Protein AF-A0A7C1Y059-F1 (afdb_monomer_lite)

Secondary structure (DSSP, 8-state):
------HHHHHHHHHHHHHHHHHHHT-PPTTS--SS-HHHHHHHHHHHHHHHHHHHHHHHHTT---------TTSPPS-------TTGGG------

pLDDT: mean 83.98, std 14.94, range [34.5, 98.31]

Radius of gyration: 24.0 Å; chains: 1; bounding box: 47×39×79 Å

Structure (mmCIF, N/CA/C/O backbone):
data_AF-A0A7C1Y059-F1
#
_entry.id   AF-A0A7C1Y059-F1
#
loop_
_atom_site.group_PDB
_atom_site.id
_atom_site.type_symbol
_atom_site.label_atom_id
_atom_site.label_alt_id
_atom_site.label_comp_id
_atom_site.label_asym_id
_atom_site.label_entity_id
_atom_site.label_seq_id
_atom_site.pdbx_PDB_ins_code
_atom_site.Cartn_x
_atom_site.Cartn_y
_atom_site.Cartn_z
_atom_site.occupancy
_atom_site.B_iso_or_equiv
_atom_site.auth_seq_id
_atom_site.auth_comp_id
_atom_site.auth_asym_id
_atom_site.auth_atom_id
_atom_site.pdbx_PDB_model_num
ATOM 1 N N . MET A 1 1 ? -23.091 -1.461 12.268 1.00 34.50 1 MET A N 1
ATOM 2 C CA . MET A 1 1 ? -22.506 -0.105 12.279 1.00 34.50 1 MET A CA 1
ATOM 3 C C . MET A 1 1 ? -21.256 -0.151 11.424 1.00 34.50 1 MET A C 1
ATOM 5 O O . MET A 1 1 ? -20.377 -0.945 11.720 1.00 34.50 1 MET A O 1
ATOM 9 N N . THR A 1 2 ? -21.208 0.585 10.315 1.00 48.66 2 THR A N 1
ATOM 10 C CA . THR A 1 2 ? -19.963 0.779 9.562 1.00 48.66 2 THR A CA 1
ATOM 11 C C . THR A 1 2 ? -19.166 1.836 10.306 1.00 48.66 2 THR A C 1
ATOM 13 O O . THR A 1 2 ? -19.522 3.010 10.243 1.00 48.66 2 THR A O 1
ATOM 16 N N . GLU A 1 3 ? -18.162 1.427 11.074 1.00 62.97 3 GLU A N 1
ATOM 17 C CA . GLU A 1 3 ? -17.249 2.390 11.683 1.00 62.97 3 GLU A CA 1
ATOM 18 C C . GLU A 1 3 ? -16.599 3.230 10.583 1.00 62.97 3 GLU A C 1
ATOM 20 O O . GLU A 1 3 ? -16.066 2.697 9.603 1.00 62.97 3 GLU A O 1
ATOM 25 N N . GLU A 1 4 ? -16.699 4.551 10.709 1.00 74.62 4 GLU A N 1
ATOM 26 C CA . GLU A 1 4 ? -16.039 5.447 9.774 1.00 74.62 4 GLU A CA 1
ATOM 27 C C . GLU A 1 4 ? -14.529 5.320 9.948 1.00 74.62 4 GLU A C 1
ATOM 29 O O . GLU A 1 4 ? -13.979 5.672 10.987 1.00 74.62 4 GLU A O 1
ATOM 34 N N . LEU A 1 5 ? -13.858 4.837 8.900 1.00 80.62 5 LEU A N 1
ATOM 35 C CA . LEU A 1 5 ? -12.400 4.823 8.844 1.00 80.62 5 LEU A CA 1
ATOM 36 C C . LEU A 1 5 ? -11.868 6.245 9.027 1.00 80.62 5 LEU A C 1
ATOM 38 O O . LEU A 1 5 ? -12.353 7.176 8.360 1.00 80.62 5 LEU A O 1
ATOM 42 N N . THR A 1 6 ? -10.846 6.393 9.865 1.00 91.06 6 THR A N 1
ATOM 43 C CA . THR A 1 6 ? -10.132 7.656 10.038 1.00 91.06 6 THR A CA 1
ATOM 44 C C . THR A 1 6 ? -9.470 8.081 8.725 1.00 91.06 6 THR A C 1
ATOM 46 O O . THR A 1 6 ? -9.329 7.306 7.772 1.00 91.06 6 THR A O 1
ATOM 49 N N . LYS A 1 7 ? -9.059 9.352 8.637 1.00 93.88 7 LYS A N 1
ATOM 50 C CA . LYS A 1 7 ? -8.355 9.859 7.448 1.00 93.88 7 LYS A CA 1
ATOM 51 C C . LYS A 1 7 ? -7.093 9.045 7.154 1.00 93.88 7 LYS A C 1
ATOM 53 O O . LYS A 1 7 ? -6.854 8.718 5.996 1.00 93.88 7 LYS A O 1
ATOM 58 N N . GLU A 1 8 ? -6.335 8.698 8.191 1.00 94.62 8 GLU A N 1
ATOM 59 C CA . GLU A 1 8 ? -5.111 7.905 8.068 1.00 94.62 8 GLU A CA 1
ATOM 60 C C . GLU A 1 8 ? -5.407 6.505 7.516 1.00 94.62 8 GLU A C 1
ATOM 62 O O . GLU A 1 8 ? -4.815 6.098 6.519 1.00 94.62 8 GLU A O 1
ATOM 67 N N . GLU A 1 9 ? -6.411 5.812 8.055 1.00 93.75 9 GLU A N 1
ATOM 68 C CA . GLU A 1 9 ? -6.807 4.484 7.571 1.00 93.75 9 GLU A CA 1
ATOM 69 C C . GLU A 1 9 ? -7.271 4.492 6.111 1.00 93.75 9 GLU A C 1
ATOM 71 O O . GLU A 1 9 ? -6.973 3.572 5.346 1.00 93.75 9 GLU A O 1
ATOM 76 N N . ARG A 1 10 ? -7.991 5.540 5.687 1.00 94.19 10 ARG A N 1
ATOM 77 C CA . ARG A 1 10 ? -8.404 5.699 4.283 1.00 94.19 10 ARG A CA 1
ATOM 78 C C . ARG A 1 10 ? -7.195 5.862 3.362 1.00 94.19 10 ARG A C 1
ATOM 80 O O . ARG A 1 10 ? -7.187 5.277 2.277 1.00 94.19 10 ARG A O 1
ATOM 87 N N . VAL A 1 11 ? -6.190 6.629 3.790 1.00 96.56 11 VAL A N 1
ATOM 88 C CA . VAL A 1 11 ? -4.937 6.819 3.046 1.00 96.56 11 VAL A CA 1
ATOM 89 C C . VAL A 1 11 ? -4.171 5.502 2.950 1.00 96.56 11 VAL A C 1
ATOM 91 O O . VAL A 1 11 ? -3.877 5.070 1.836 1.00 96.56 11 VAL A O 1
ATOM 94 N N . LEU A 1 12 ? -3.933 4.819 4.074 1.00 96.62 12 LEU A N 1
ATOM 95 C CA . LEU A 1 12 ? -3.222 3.535 4.110 1.00 96.62 12 LEU A CA 1
ATOM 96 C C . LEU A 1 12 ? -3.905 2.485 3.229 1.00 96.62 12 LEU A C 1
ATOM 98 O O . LEU A 1 12 ? -3.253 1.845 2.400 1.00 96.62 12 LEU A O 1
ATOM 102 N N . ARG A 1 13 ? -5.238 2.390 3.303 1.00 95.06 13 ARG A N 1
ATOM 103 C CA . ARG A 1 13 ? -6.026 1.480 2.465 1.00 95.06 13 ARG A CA 1
ATOM 104 C C . ARG A 1 13 ? -5.869 1.777 0.975 1.00 95.06 13 ARG A C 1
ATOM 106 O O . ARG A 1 13 ? -5.777 0.846 0.171 1.00 95.06 13 ARG A O 1
ATOM 113 N N . MET A 1 14 ? -5.855 3.054 0.587 1.00 97.69 14 MET A N 1
ATOM 114 C CA . MET A 1 14 ? -5.662 3.443 -0.811 1.00 97.69 14 MET A CA 1
ATOM 115 C C . MET A 1 14 ? -4.230 3.162 -1.278 1.00 97.69 14 MET A C 1
ATOM 117 O O . MET A 1 14 ? -4.052 2.559 -2.335 1.00 97.69 14 MET A O 1
ATOM 121 N N . MET A 1 15 ? -3.221 3.521 -0.479 1.00 97.69 15 MET A N 1
ATOM 122 C CA . MET A 1 15 ? -1.811 3.259 -0.789 1.00 97.69 15 MET A CA 1
ATOM 123 C C . MET A 1 15 ? -1.548 1.763 -0.967 1.00 97.69 15 MET A C 1
ATOM 125 O O . MET A 1 15 ? -1.005 1.350 -1.991 1.00 97.69 15 MET A O 1
ATOM 129 N N . LYS A 1 16 ? -2.024 0.934 -0.032 1.00 97.56 16 LYS A N 1
ATOM 130 C CA . LYS A 1 16 ? -1.929 -0.529 -0.103 1.00 97.56 16 LYS A CA 1
ATOM 131 C C . LYS A 1 16 ? -2.551 -1.081 -1.378 1.00 97.56 16 LYS A C 1
ATOM 133 O O . LYS A 1 16 ? -1.946 -1.917 -2.049 1.00 97.56 16 LYS A O 1
ATOM 138 N N . LYS A 1 17 ? -3.753 -0.606 -1.732 1.00 97.75 17 LYS A N 1
ATOM 139 C CA . LYS A 1 17 ? -4.456 -1.018 -2.954 1.00 97.75 17 LYS A CA 1
ATOM 140 C C . LYS A 1 17 ? -3.642 -0.677 -4.201 1.00 97.75 17 LYS A C 1
ATOM 142 O O . LYS A 1 17 ? -3.471 -1.540 -5.057 1.00 97.75 17 LYS A O 1
ATOM 147 N N . VAL A 1 18 ? -3.138 0.552 -4.297 1.00 98.31 18 VAL A N 1
ATOM 148 C CA . VAL A 1 18 ? -2.347 1.002 -5.450 1.00 98.31 18 VAL A CA 1
ATOM 149 C C . VAL A 1 18 ? -1.055 0.196 -5.570 1.00 98.31 18 VAL A C 1
ATOM 151 O O . VAL A 1 18 ? -0.799 -0.356 -6.634 1.00 98.31 18 VAL A O 1
ATOM 154 N N . LEU A 1 19 ? -0.292 0.037 -4.486 1.00 97.75 19 LEU A N 1
ATOM 155 C CA . LEU A 1 19 ? 0.951 -0.744 -4.491 1.00 97.75 19 LEU A CA 1
ATOM 156 C C . LEU A 1 19 ? 0.715 -2.214 -4.854 1.00 97.75 19 LEU A C 1
ATOM 158 O O . LEU A 1 19 ? 1.477 -2.792 -5.623 1.00 97.75 19 LEU A O 1
ATOM 162 N N . THR A 1 20 ? -0.371 -2.812 -4.357 1.00 97.19 20 THR A N 1
ATOM 163 C CA . THR A 1 20 ? -0.736 -4.196 -4.697 1.00 97.19 20 THR A CA 1
ATOM 164 C C . THR A 1 20 ? -1.122 -4.333 -6.172 1.00 97.19 20 THR A C 1
ATOM 166 O O . THR A 1 20 ? -0.776 -5.331 -6.802 1.00 97.19 20 THR A O 1
ATOM 169 N N . ASN A 1 21 ? -1.815 -3.341 -6.740 1.00 97.69 21 ASN A N 1
ATOM 170 C CA . ASN A 1 21 ? -2.121 -3.318 -8.170 1.00 97.69 21 ASN A CA 1
ATOM 171 C C . ASN A 1 21 ? -0.841 -3.194 -9.000 1.00 97.69 21 ASN A C 1
ATOM 173 O O . ASN A 1 21 ? -0.638 -3.996 -9.901 1.00 97.69 21 ASN A O 1
ATOM 177 N N . VAL A 1 22 ? 0.066 -2.280 -8.638 1.00 96.12 22 VAL A N 1
ATOM 178 C CA . VAL A 1 22 ? 1.372 -2.149 -9.305 1.00 96.12 22 VAL A CA 1
ATOM 179 C C . VAL A 1 22 ? 2.143 -3.467 -9.242 1.00 96.12 22 VAL A C 1
ATOM 181 O O . VAL A 1 22 ? 2.628 -3.933 -10.268 1.00 96.12 22 VAL A O 1
ATOM 184 N N . ALA A 1 23 ? 2.214 -4.114 -8.077 1.00 94.38 23 ALA A N 1
ATOM 185 C CA . ALA A 1 23 ? 2.890 -5.402 -7.921 1.00 94.38 23 ALA A CA 1
ATOM 186 C C . ALA A 1 23 ? 2.258 -6.512 -8.782 1.00 94.38 23 ALA A C 1
ATOM 188 O O . ALA A 1 23 ? 2.969 -7.367 -9.303 1.00 94.38 23 ALA A O 1
ATOM 189 N N . ARG A 1 24 ? 0.930 -6.497 -8.953 1.00 93.88 24 ARG A N 1
ATOM 190 C CA . ARG A 1 24 ? 0.211 -7.438 -9.822 1.00 93.88 24 ARG A CA 1
ATOM 191 C C . ARG A 1 24 ? 0.483 -7.172 -11.300 1.00 93.88 24 ARG A C 1
ATOM 193 O O . ARG A 1 24 ? 0.767 -8.114 -12.031 1.00 93.88 24 ARG A O 1
ATOM 200 N N . ASP A 1 25 ? 0.404 -5.916 -11.722 1.00 94.31 25 ASP A N 1
ATOM 201 C CA . ASP A 1 25 ? 0.544 -5.512 -13.124 1.00 94.31 25 ASP A CA 1
ATOM 202 C C . ASP A 1 25 ? 1.989 -5.658 -13.614 1.00 94.31 25 ASP A C 1
ATOM 204 O O . ASP A 1 25 ? 2.236 -5.944 -14.783 1.00 94.31 25 ASP A O 1
ATOM 208 N N . THR A 1 26 ? 2.951 -5.497 -12.705 1.00 93.50 26 THR A N 1
ATOM 209 C CA . THR A 1 26 ? 4.383 -5.656 -12.992 1.00 93.50 26 THR A CA 1
ATOM 210 C C . THR A 1 26 ? 4.883 -7.082 -12.815 1.00 93.50 26 THR A C 1
ATOM 212 O O . THR A 1 26 ? 6.037 -7.357 -13.138 1.00 93.50 26 THR A O 1
ATOM 215 N N . HIS A 1 27 ? 4.032 -8.007 -12.363 1.00 90.06 27 HIS A N 1
ATOM 216 C CA . HIS A 1 27 ? 4.422 -9.393 -12.165 1.00 90.06 27 HIS A CA 1
ATOM 217 C C . HIS A 1 27 ? 4.857 -10.030 -13.493 1.00 90.06 27 HIS A C 1
ATOM 219 O O . HIS A 1 27 ? 4.047 -10.292 -14.385 1.00 90.06 27 HIS A O 1
ATOM 225 N N . ALA A 1 28 ? 6.157 -10.283 -13.628 1.00 84.81 28 ALA A N 1
ATOM 226 C CA . ALA A 1 28 ? 6.708 -10.892 -14.828 1.00 84.81 28 ALA A CA 1
ATOM 227 C C . ALA A 1 28 ? 6.430 -12.395 -14.875 1.00 84.81 28 ALA A C 1
ATOM 229 O O . ALA A 1 28 ? 6.554 -13.113 -13.881 1.00 84.81 28 ALA A O 1
ATOM 230 N N . LYS A 1 29 ? 6.087 -12.883 -16.071 1.00 80.50 29 LYS A N 1
ATOM 231 C CA . LYS A 1 29 ? 5.968 -14.319 -16.324 1.00 80.50 29 LYS A CA 1
ATOM 232 C C . LYS A 1 29 ? 7.348 -14.965 -16.263 1.00 80.50 29 LYS A C 1
ATOM 234 O O . LYS A 1 29 ? 8.367 -14.348 -16.579 1.00 80.50 29 LYS A O 1
ATOM 239 N N . TRP A 1 30 ? 7.368 -16.235 -15.889 1.00 73.12 30 TRP A N 1
ATOM 240 C CA . TR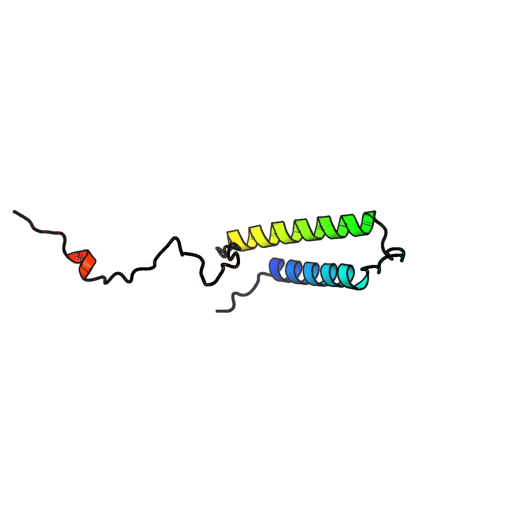P A 1 30 ? 8.595 -17.015 -15.802 1.00 73.12 30 TRP A CA 1
ATOM 241 C C . TRP A 1 30 ? 9.367 -16.985 -17.135 1.00 73.12 30 TRP A C 1
ATOM 243 O O . TRP A 1 30 ? 8.780 -17.204 -18.193 1.00 73.12 30 TRP A O 1
ATOM 253 N N . GLY A 1 31 ? 10.661 -16.655 -17.085 1.00 80.50 31 GLY A N 1
ATOM 254 C CA . GLY A 1 31 ? 11.515 -16.4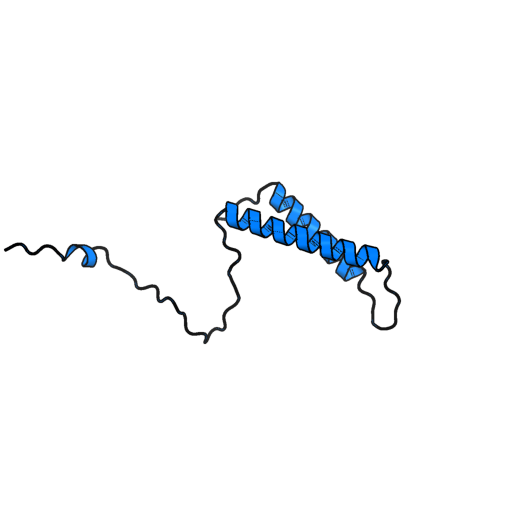91 -18.270 1.00 80.50 31 GLY A CA 1
ATOM 255 C C . GLY A 1 31 ? 11.524 -15.089 -18.901 1.00 80.50 31 GLY A C 1
ATOM 256 O O . GLY A 1 31 ? 12.280 -14.868 -19.843 1.00 80.50 31 GLY A O 1
ATOM 257 N N . SER A 1 32 ? 10.739 -14.135 -18.387 1.00 84.44 32 SER A N 1
ATOM 258 C CA . SER A 1 32 ? 10.785 -12.725 -18.806 1.00 84.44 32 SER A CA 1
ATOM 259 C C . SER A 1 32 ? 11.418 -11.836 -17.733 1.00 84.44 32 SER A C 1
ATOM 261 O O . SER A 1 32 ? 11.275 -12.092 -16.537 1.00 84.44 32 SER A O 1
ATOM 263 N N . ALA A 1 33 ? 12.146 -10.800 -18.162 1.00 85.38 33 ALA A N 1
ATOM 264 C CA . ALA A 1 33 ? 12.721 -9.824 -17.244 1.00 85.38 33 ALA A CA 1
ATOM 265 C C . ALA A 1 33 ? 11.609 -9.027 -16.547 1.00 85.38 33 ALA A C 1
ATOM 267 O O . ALA A 1 33 ? 10.629 -8.627 -17.178 1.00 85.38 33 ALA A O 1
ATOM 268 N N . HIS A 1 34 ? 11.771 -8.793 -15.245 1.00 91.56 34 HIS A N 1
ATOM 269 C CA . HIS A 1 34 ? 10.841 -7.971 -14.481 1.00 91.56 34 HIS A CA 1
ATOM 270 C C . HIS A 1 34 ? 10.926 -6.504 -14.941 1.00 91.56 34 HIS A C 1
ATOM 272 O O . HIS A 1 34 ? 12.037 -5.995 -15.094 1.00 91.56 34 HIS A O 1
ATOM 278 N N . PRO A 1 35 ? 9.795 -5.806 -15.162 1.00 93.06 35 PRO A N 1
ATOM 279 C CA . PRO A 1 35 ? 9.804 -4.427 -15.660 1.00 93.06 35 PRO A CA 1
ATOM 280 C C . PRO A 1 35 ? 10.338 -3.418 -14.632 1.00 93.06 35 PRO A C 1
ATOM 282 O O . PRO A 1 35 ? 10.773 -2.332 -15.003 1.00 93.06 35 PRO A O 1
ATOM 285 N N . LEU A 1 36 ? 10.303 -3.767 -13.343 1.00 94.81 36 LEU A N 1
ATOM 286 C CA . LEU A 1 36 ? 10.904 -2.987 -12.256 1.00 94.81 36 LEU A CA 1
ATOM 287 C C . LEU A 1 36 ? 12.258 -3.567 -11.844 1.00 94.81 36 LEU A C 1
ATOM 289 O O . LEU A 1 36 ? 12.434 -4.788 -11.869 1.00 94.81 36 LEU A O 1
ATOM 293 N N . SER A 1 37 ? 13.166 -2.701 -11.389 1.00 95.19 37 SER A N 1
ATOM 294 C CA . SER A 1 37 ? 14.423 -3.121 -10.765 1.00 95.19 37 SER A CA 1
ATOM 295 C C . SER A 1 37 ? 14.170 -3.887 -9.463 1.00 95.19 37 SER A C 1
ATOM 297 O O . SER A 1 37 ? 13.133 -3.714 -8.818 1.00 95.19 37 SER A O 1
ATOM 299 N N . GLN A 1 38 ? 15.137 -4.713 -9.049 1.00 93.94 38 GLN A N 1
ATOM 300 C CA . GLN A 1 38 ? 15.048 -5.442 -7.776 1.00 93.94 38 GLN A CA 1
ATOM 301 C C . GLN A 1 38 ? 14.903 -4.490 -6.585 1.00 93.94 38 GLN A C 1
ATOM 303 O O . GLN A 1 38 ? 14.025 -4.695 -5.756 1.00 93.94 38 GLN A O 1
ATOM 308 N N . GLU A 1 39 ? 15.665 -3.394 -6.573 1.00 97.50 39 GLU A N 1
ATOM 309 C CA . GLU A 1 39 ? 15.576 -2.347 -5.547 1.00 97.50 39 GLU A CA 1
ATOM 310 C C . GLU A 1 39 ? 14.155 -1.772 -5.426 1.00 97.50 39 GLU A C 1
ATOM 312 O O . GLU A 1 39 ? 13.632 -1.608 -4.327 1.00 97.50 39 GLU A O 1
ATOM 317 N N . THR A 1 40 ? 13.474 -1.527 -6.553 1.00 96.38 40 THR A N 1
ATOM 318 C CA . THR A 1 40 ? 12.086 -1.035 -6.523 1.00 96.38 40 THR A CA 1
ATOM 319 C C . THR A 1 40 ? 11.129 -2.097 -5.982 1.00 96.38 40 THR A C 1
ATOM 321 O O . THR A 1 40 ? 10.213 -1.779 -5.224 1.00 96.38 40 THR A O 1
ATOM 324 N N . VAL A 1 41 ? 11.324 -3.367 -6.349 1.00 95.19 41 VAL A N 1
ATOM 325 C CA . VAL A 1 41 ? 10.502 -4.477 -5.841 1.00 95.19 41 VAL A CA 1
ATOM 326 C C . VAL A 1 41 ? 10.676 -4.639 -4.329 1.00 95.19 41 VAL A C 1
ATOM 328 O O . VAL A 1 41 ? 9.687 -4.837 -3.623 1.00 95.19 41 VAL A O 1
ATOM 331 N N . GLU A 1 42 ? 11.903 -4.530 -3.824 1.00 97.19 42 GLU A N 1
ATOM 332 C CA . GLU A 1 42 ? 12.210 -4.549 -2.391 1.00 97.19 42 GLU A CA 1
ATOM 333 C C . GLU A 1 42 ? 11.568 -3.360 -1.672 1.00 97.19 42 GLU A C 1
ATOM 335 O O . GLU A 1 42 ? 10.814 -3.566 -0.723 1.00 97.19 42 GLU A O 1
ATOM 340 N N . GLY A 1 43 ? 11.708 -2.144 -2.207 1.00 97.88 43 GLY A N 1
ATOM 341 C CA . GLY A 1 43 ? 11.060 -0.955 -1.649 1.00 97.88 43 GLY A CA 1
ATOM 342 C C . GLY A 1 43 ? 9.530 -1.064 -1.575 1.00 97.88 43 GLY A C 1
ATOM 343 O O . GLY A 1 43 ? 8.922 -0.630 -0.595 1.00 97.88 43 GLY A O 1
ATOM 344 N N . ILE A 1 44 ? 8.883 -1.696 -2.563 1.00 97.12 44 ILE A N 1
ATOM 345 C CA . ILE A 1 44 ? 7.435 -1.970 -2.518 1.00 97.12 44 ILE A CA 1
ATOM 346 C C . ILE A 1 44 ? 7.095 -2.937 -1.375 1.00 97.12 44 ILE A C 1
ATOM 348 O O . ILE A 1 44 ? 6.099 -2.723 -0.679 1.00 97.12 44 ILE A O 1
ATOM 352 N N . ARG A 1 45 ? 7.895 -3.992 -1.166 1.00 97.06 45 ARG A N 1
ATOM 353 C CA . ARG A 1 45 ? 7.678 -4.957 -0.073 1.00 97.06 45 ARG A CA 1
ATOM 354 C C . ARG A 1 45 ? 7.819 -4.290 1.288 1.00 97.06 45 ARG A C 1
ATOM 356 O O . ARG A 1 45 ? 6.931 -4.454 2.123 1.00 97.06 45 ARG A O 1
ATOM 363 N N . ASP A 1 46 ? 8.874 -3.507 1.476 1.00 98.19 46 ASP A N 1
ATOM 364 C CA . ASP A 1 46 ? 9.138 -2.801 2.730 1.00 98.19 46 ASP A CA 1
ATOM 365 C C . ASP A 1 46 ? 8.033 -1.787 3.031 1.00 98.19 46 ASP A C 1
ATOM 367 O O . ASP A 1 46 ? 7.494 -1.745 4.138 1.00 98.19 46 ASP A O 1
ATOM 371 N N . CYS A 1 47 ? 7.602 -1.027 2.021 1.00 97.75 47 CYS A N 1
ATOM 372 C CA . CYS A 1 47 ? 6.501 -0.082 2.169 1.00 97.75 47 CYS A CA 1
ATOM 373 C C . CYS A 1 47 ? 5.183 -0.785 2.538 1.00 97.75 47 CYS A C 1
ATOM 375 O O . CYS A 1 47 ? 4.483 -0.349 3.453 1.00 97.75 47 CYS A O 1
ATOM 377 N N . LEU A 1 48 ? 4.852 -1.905 1.884 1.00 98.19 48 LEU A N 1
ATOM 378 C CA . LEU A 1 48 ? 3.671 -2.701 2.230 1.00 98.19 48 LEU A CA 1
ATOM 379 C C . LEU A 1 48 ? 3.749 -3.266 3.657 1.00 98.19 48 LEU A C 1
ATOM 381 O O . LEU A 1 48 ? 2.727 -3.294 4.344 1.00 98.19 48 LEU A O 1
ATOM 385 N N . ALA A 1 49 ? 4.932 -3.679 4.119 1.00 97.62 49 ALA A N 1
ATOM 386 C CA . ALA A 1 49 ? 5.135 -4.147 5.488 1.00 97.62 49 ALA A CA 1
ATOM 387 C C . ALA A 1 49 ? 4.884 -3.030 6.515 1.00 97.62 49 ALA A C 1
ATOM 389 O O . ALA A 1 49 ? 4.163 -3.251 7.489 1.00 97.62 49 ALA A O 1
ATOM 390 N N . LEU A 1 50 ? 5.396 -1.819 6.263 1.00 98.12 50 LEU A N 1
ATOM 391 C CA . LEU A 1 50 ? 5.150 -0.644 7.107 1.00 98.12 50 LEU A CA 1
ATOM 392 C C . LEU A 1 50 ? 3.667 -0.261 7.150 1.00 98.12 50 LEU A C 1
ATOM 394 O O . LEU A 1 50 ? 3.134 0.010 8.224 1.00 98.12 50 LEU A O 1
ATOM 398 N N . ILE A 1 51 ? 2.979 -0.292 6.003 1.00 97.25 51 ILE A N 1
ATOM 399 C CA . ILE A 1 51 ? 1.536 -0.026 5.944 1.00 97.25 51 ILE A CA 1
ATOM 400 C C . ILE A 1 51 ? 0.772 -1.026 6.817 1.00 97.25 51 ILE A C 1
ATOM 402 O O . ILE A 1 5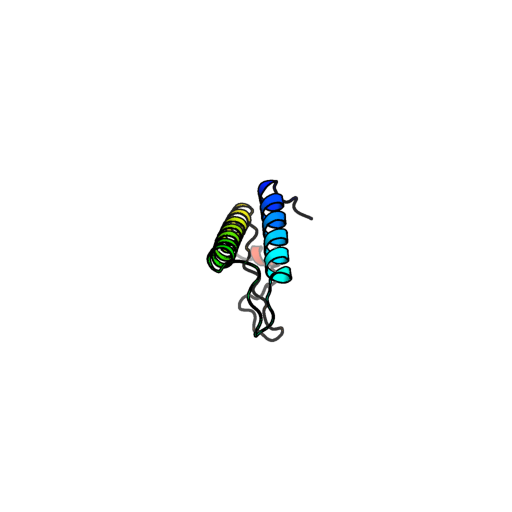1 ? -0.078 -0.619 7.602 1.00 97.25 51 ILE A O 1
ATOM 406 N N . VAL A 1 52 ? 1.080 -2.322 6.716 1.00 95.12 52 VAL A N 1
ATOM 407 C CA . VAL A 1 52 ? 0.404 -3.358 7.514 1.00 95.12 52 VAL A CA 1
ATOM 408 C C . VAL A 1 52 ? 0.691 -3.201 9.007 1.00 95.12 52 VAL A C 1
ATOM 410 O O . VAL A 1 52 ? -0.221 -3.371 9.815 1.00 95.12 52 VAL A O 1
ATOM 413 N N . ALA A 1 53 ? 1.928 -2.864 9.382 1.00 95.94 53 ALA A N 1
ATOM 414 C CA . ALA A 1 53 ? 2.273 -2.580 10.772 1.00 95.94 53 ALA A CA 1
ATOM 415 C C . ALA A 1 53 ? 1.427 -1.422 11.320 1.00 95.94 53 ALA A C 1
ATOM 417 O O . ALA A 1 53 ? 0.796 -1.565 12.366 1.00 95.94 53 ALA A O 1
ATOM 418 N N . ARG A 1 54 ? 1.309 -0.328 10.557 1.00 96.56 54 ARG A N 1
ATOM 419 C CA . ARG A 1 54 ? 0.517 0.834 10.969 1.00 96.56 54 ARG A CA 1
ATOM 420 C C . ARG A 1 54 ? -0.988 0.564 10.993 1.00 96.56 54 ARG A C 1
ATOM 422 O O . ARG A 1 54 ? -1.672 0.992 11.915 1.00 96.56 54 ARG A O 1
ATOM 429 N N . GLU A 1 55 ? -1.515 -0.178 10.018 1.00 93.88 55 GLU A N 1
ATOM 430 C CA . GLU A 1 55 ? -2.918 -0.620 10.021 1.00 93.88 55 GLU A CA 1
ATOM 431 C C . GLU A 1 55 ? -3.244 -1.425 11.287 1.00 93.88 55 GLU A C 1
ATOM 433 O O . GLU A 1 55 ? -4.324 -1.268 11.856 1.00 93.88 55 GLU A O 1
ATOM 438 N N . ARG A 1 56 ? -2.310 -2.265 11.749 1.00 92.00 56 ARG A N 1
ATOM 439 C CA . ARG A 1 56 ? -2.471 -3.041 12.979 1.00 92.00 56 ARG A CA 1
ATOM 440 C C . ARG A 1 56 ? -2.473 -2.158 14.227 1.00 92.00 56 ARG A C 1
ATOM 442 O O . ARG A 1 56 ? -3.338 -2.356 15.073 1.00 92.00 56 ARG A O 1
ATOM 449 N N . GLU A 1 57 ? -1.553 -1.201 14.332 1.00 92.94 57 GLU A N 1
ATOM 450 C CA . GLU A 1 57 ? -1.518 -0.235 15.443 1.00 92.94 57 GLU A CA 1
ATOM 451 C C . GLU A 1 57 ? -2.844 0.527 15.554 1.00 92.94 57 GLU A C 1
ATOM 453 O O . GLU A 1 57 ? -3.464 0.541 16.614 1.00 92.94 57 GLU A O 1
ATOM 458 N N . LEU A 1 58 ? -3.347 1.063 14.437 1.00 92.31 58 LEU A N 1
ATOM 459 C CA . LEU A 1 58 ? -4.636 1.762 14.393 1.00 92.31 58 LEU A CA 1
ATOM 460 C C . LEU A 1 58 ? -5.806 0.842 14.768 1.00 92.31 58 LEU A C 1
ATOM 462 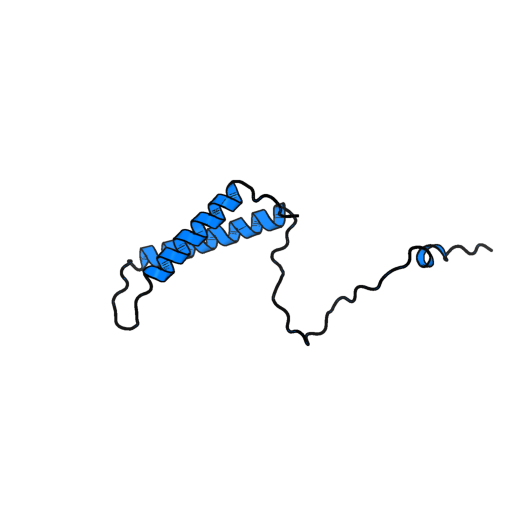O O . LEU A 1 58 ? -6.750 1.255 15.441 1.00 92.31 58 LEU A O 1
ATOM 466 N N . ALA A 1 59 ? -5.772 -0.422 14.344 1.00 89.12 59 ALA A N 1
ATOM 467 C CA . ALA A 1 59 ? -6.799 -1.387 14.711 1.00 89.12 59 ALA A CA 1
ATOM 468 C C . ALA A 1 59 ? -6.804 -1.657 16.228 1.00 89.12 59 ALA A C 1
ATOM 470 O O . ALA A 1 59 ? -7.872 -1.659 16.841 1.00 89.12 59 ALA A O 1
ATOM 471 N N . GLU A 1 60 ? -5.626 -1.813 16.839 1.00 89.75 60 GLU A N 1
ATOM 472 C CA . GLU A 1 60 ? -5.457 -1.977 18.287 1.00 89.75 60 GLU A CA 1
ATOM 473 C C . GLU A 1 60 ? -5.915 -0.722 19.061 1.00 89.75 60 GLU A C 1
ATOM 475 O O . GLU A 1 60 ? -6.691 -0.852 20.009 1.00 89.75 60 GLU A O 1
ATOM 480 N N . GLU A 1 61 ? -5.543 0.484 18.611 1.00 89.19 61 GLU A N 1
ATOM 481 C CA . GLU A 1 61 ? -5.974 1.772 19.190 1.00 89.19 61 GLU A CA 1
ATOM 482 C C . GLU A 1 61 ? -7.503 1.944 19.176 1.00 89.19 61 GLU A C 1
ATOM 484 O O . GLU A 1 61 ? -8.096 2.445 20.132 1.00 89.19 61 GLU A O 1
ATOM 489 N N . HIS A 1 62 ? -8.160 1.493 18.106 1.00 87.94 62 HIS A N 1
ATOM 490 C CA . HIS A 1 62 ? -9.614 1.551 17.956 1.00 87.94 62 HIS A CA 1
ATOM 491 C C . HIS A 1 62 ? -10.352 0.355 18.582 1.00 87.94 62 HIS A C 1
ATOM 493 O O . HIS A 1 62 ? -11.562 0.227 18.409 1.00 87.94 62 HIS A O 1
ATOM 499 N N . GLY A 1 63 ? -9.658 -0.534 19.302 1.00 84.62 63 GLY A N 1
ATOM 500 C CA . GLY A 1 63 ? -10.278 -1.697 19.944 1.00 84.62 63 GLY A CA 1
ATOM 501 C C . GLY A 1 63 ? -10.817 -2.740 18.957 1.00 84.62 63 GLY A C 1
ATOM 502 O O . GLY A 1 63 ? -11.688 -3.534 19.308 1.00 84.62 63 GLY A O 1
ATOM 503 N N . ARG A 1 64 ? -10.305 -2.754 17.721 1.00 82.25 64 ARG A N 1
ATOM 504 C CA . ARG A 1 64 ? -10.633 -3.725 16.672 1.00 82.25 64 ARG A CA 1
ATOM 505 C C . ARG A 1 64 ? -9.501 -4.738 16.537 1.00 82.25 64 ARG A C 1
ATOM 507 O O . ARG A 1 64 ? -8.581 -4.535 15.745 1.00 82.25 64 ARG A O 1
ATOM 514 N N . PRO A 1 65 ? -9.533 -5.857 17.269 1.00 69.69 65 PRO A N 1
ATOM 515 C CA . PRO A 1 65 ? -8.474 -6.840 17.147 1.00 69.69 65 PRO A CA 1
ATOM 516 C C . PRO A 1 65 ? -8.492 -7.470 15.741 1.00 69.69 65 PRO A C 1
ATOM 518 O O . PRO A 1 65 ? -9.478 -8.065 15.313 1.00 69.69 65 PRO A O 1
ATOM 521 N N . MET A 1 66 ? -7.368 -7.394 15.022 1.00 66.06 66 MET A N 1
ATOM 522 C CA . MET A 1 66 ? -7.148 -8.075 13.730 1.00 66.06 66 MET A CA 1
ATOM 523 C C . MET A 1 66 ? -6.918 -9.597 13.883 1.00 66.06 66 MET A C 1
ATOM 525 O O . MET A 1 66 ? -6.316 -10.247 13.031 1.00 66.06 66 MET A O 1
ATOM 529 N N . ASN A 1 67 ? -7.372 -10.198 14.983 1.00 66.19 67 ASN A N 1
ATOM 530 C CA . ASN A 1 67 ? -7.057 -11.574 15.369 1.00 66.19 67 ASN A CA 1
ATOM 531 C C . ASN A 1 67 ? -8.044 -12.627 14.832 1.00 66.19 67 ASN A C 1
ATOM 533 O O . ASN A 1 67 ? -7.992 -13.778 15.270 1.00 66.19 67 ASN A O 1
ATOM 537 N N . MET A 1 68 ? -8.902 -12.274 13.870 1.00 64.19 68 MET A N 1
ATOM 538 C CA . MET A 1 68 ? -9.826 -13.206 13.212 1.00 64.19 68 MET A CA 1
ATOM 539 C C . MET A 1 68 ? -9.060 -14.136 12.260 1.00 64.19 68 MET A C 1
ATOM 541 O O . MET A 1 68 ? -9.151 -14.038 11.037 1.00 64.19 68 MET A O 1
ATOM 545 N N . ARG A 1 69 ? -8.258 -15.040 12.831 1.00 68.06 69 ARG A N 1
ATOM 546 C CA . ARG A 1 69 ? -7.693 -16.175 12.104 1.00 68.06 69 ARG A CA 1
ATOM 547 C C . ARG A 1 69 ? -8.851 -17.057 11.631 1.00 68.06 69 ARG A C 1
ATOM 549 O O . ARG A 1 69 ? -9.665 -17.442 12.473 1.00 68.06 69 ARG A O 1
ATOM 556 N N . PRO A 1 70 ? -8.925 -17.401 10.333 1.00 78.44 70 PRO A N 1
ATOM 557 C CA . PRO A 1 70 ? -9.863 -18.407 9.858 1.00 78.44 70 PRO A CA 1
ATOM 558 C C . PRO A 1 70 ? -9.702 -19.695 10.670 1.00 78.44 70 PRO A C 1
ATOM 560 O O . PRO A 1 70 ? -8.578 -20.143 10.903 1.00 78.44 70 PRO A O 1
ATOM 563 N N . ARG A 1 71 ? -10.823 -20.250 11.125 1.00 80.62 71 ARG A N 1
ATOM 564 C CA . ARG A 1 71 ? -10.906 -21.525 11.845 1.00 80.62 71 ARG A CA 1
ATOM 565 C C . ARG A 1 71 ? -11.582 -22.544 10.939 1.00 80.62 71 ARG A C 1
ATOM 567 O O . ARG A 1 71 ? -12.422 -22.161 10.119 1.00 80.62 71 ARG A O 1
ATOM 574 N N . PHE A 1 72 ? -11.228 -23.815 11.079 1.00 82.88 72 PHE A N 1
ATOM 575 C CA . PHE A 1 72 ? -11.981 -24.871 10.405 1.00 82.88 72 PHE A CA 1
ATOM 576 C C . PHE A 1 72 ? -13.339 -25.072 11.098 1.00 82.88 72 PHE A C 1
ATOM 578 O O . PHE A 1 72 ? -13.479 -24.801 12.289 1.00 82.88 72 PHE A O 1
ATOM 585 N N . ILE A 1 73 ? -14.356 -25.514 10.351 1.00 81.94 73 ILE A N 1
ATOM 586 C CA . ILE A 1 73 ? -15.729 -25.678 10.874 1.00 81.94 73 ILE A CA 1
ATOM 587 C C . ILE A 1 73 ? -15.836 -26.754 11.965 1.00 81.94 73 ILE A C 1
ATOM 589 O O . ILE A 1 73 ? -16.740 -26.712 12.791 1.00 81.94 73 ILE A O 1
ATOM 593 N N . ASP A 1 74 ? -14.921 -27.712 11.947 1.00 87.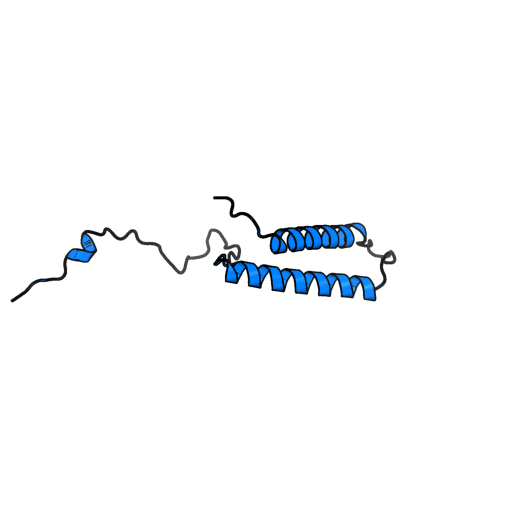88 74 ASP A N 1
ATOM 594 C CA . ASP A 1 74 ? -14.793 -28.849 12.852 1.00 87.88 74 ASP A CA 1
ATOM 595 C C . ASP A 1 74 ? -13.780 -28.592 13.978 1.00 87.88 74 ASP A C 1
ATOM 597 O O . ASP A 1 74 ? -13.565 -29.447 14.836 1.00 87.88 74 ASP A O 1
ATOM 601 N N . GLU A 1 75 ? -13.164 -27.407 14.009 1.00 84.81 75 GLU A N 1
ATOM 602 C CA . GLU A 1 75 ? -12.198 -27.058 15.038 1.00 84.81 75 GLU A CA 1
ATOM 603 C C . GLU A 1 75 ? -12.900 -26.865 16.398 1.00 84.81 75 GLU A C 1
ATOM 605 O O . GLU A 1 75 ? -13.809 -26.035 16.515 1.00 84.81 75 GLU A O 1
ATOM 610 N N . PRO A 1 76 ? -12.490 -27.588 17.458 1.00 78.56 76 PRO A N 1
ATOM 611 C CA . PRO A 1 76 ? -13.113 -27.460 18.769 1.00 78.56 76 PRO A CA 1
ATOM 612 C C . PRO A 1 76 ? -12.866 -26.059 19.344 1.00 78.56 76 PRO A C 1
ATOM 614 O O . PRO A 1 76 ? -11.722 -25.635 19.538 1.00 78.56 76 PRO A O 1
ATOM 617 N N . GLN A 1 77 ? -13.943 -25.325 19.641 1.00 75.56 77 GLN A N 1
ATOM 618 C CA . GLN A 1 77 ? -13.836 -24.010 20.271 1.00 75.56 77 GLN A CA 1
ATOM 619 C C . GLN A 1 77 ? -13.368 -24.154 21.724 1.00 75.56 77 GLN A C 1
ATOM 621 O O . GLN A 1 77 ? -13.961 -24.882 22.515 1.00 75.56 77 GLN A O 1
ATOM 626 N N . LYS A 1 78 ? -12.295 -23.435 22.082 1.00 70.81 78 LYS A N 1
ATOM 627 C CA . LYS A 1 78 ? -11.775 -23.392 23.462 1.00 70.81 78 LYS A CA 1
ATOM 628 C C . LYS A 1 78 ? -12.707 -22.669 24.436 1.00 70.81 78 LYS A C 1
ATOM 630 O O . LYS A 1 78 ? -12.600 -22.884 25.637 1.00 70.81 78 LYS A O 1
ATOM 635 N N . GLU A 1 79 ? -13.588 -21.815 23.929 1.00 76.81 79 GLU A N 1
ATOM 636 C CA . GLU A 1 79 ? -14.494 -20.996 24.727 1.00 76.81 79 GLU A CA 1
ATOM 637 C C . GLU A 1 79 ? -15.931 -21.298 24.305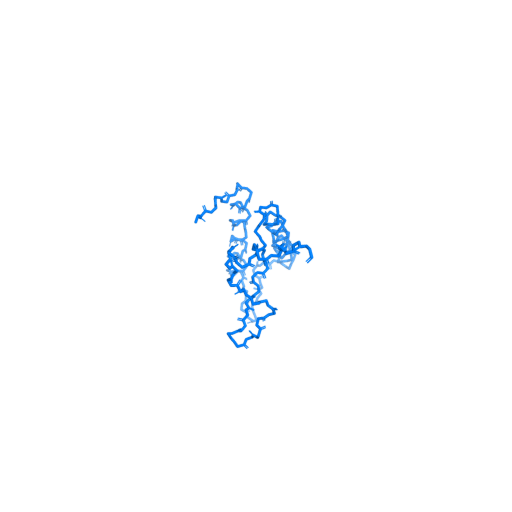 1.00 76.81 79 GLU A C 1
ATOM 639 O O . GLU A 1 79 ? -16.287 -21.158 23.137 1.00 76.81 79 GLU A O 1
ATOM 644 N N . VAL A 1 80 ? -16.747 -21.739 25.262 1.00 75.44 80 VAL A N 1
ATOM 645 C CA . VAL A 1 80 ? -18.180 -21.981 25.076 1.00 75.44 80 VAL A CA 1
ATOM 646 C C . VAL A 1 80 ? -18.920 -20.821 25.728 1.00 75.44 80 VAL A C 1
ATOM 648 O O . VAL A 1 80 ? -18.849 -20.641 26.944 1.00 75.44 80 VAL A O 1
ATOM 651 N N . VAL A 1 81 ? -19.625 -20.018 24.930 1.00 79.25 81 VAL A N 1
ATOM 652 C CA . VAL A 1 81 ? -20.485 -18.953 25.458 1.00 79.25 81 VAL A CA 1
ATOM 653 C C . VAL A 1 81 ? -21.739 -19.600 26.034 1.00 79.25 81 VAL A C 1
ATOM 655 O O . VAL A 1 81 ? -22.615 -20.046 25.296 1.00 79.25 81 VAL A O 1
ATOM 658 N N . VAL A 1 82 ? -21.821 -19.665 27.361 1.00 80.12 82 VAL A N 1
ATOM 659 C CA . VAL A 1 82 ? -23.020 -20.123 28.070 1.00 80.12 82 VAL A CA 1
ATOM 660 C C . VAL A 1 82 ? -23.908 -18.915 28.381 1.00 80.12 82 VAL A C 1
ATOM 662 O O . VAL A 1 82 ? -23.418 -17.947 28.969 1.00 80.12 82 VAL A O 1
ATOM 665 N N . PRO A 1 83 ? -25.201 -18.933 28.016 1.00 76.88 83 PRO A N 1
ATOM 666 C CA . PRO A 1 83 ? -26.126 -17.900 28.451 1.00 76.88 83 PRO A CA 1
ATOM 667 C C . PRO A 1 83 ? -26.279 -17.963 29.973 1.00 76.88 83 PRO A C 1
ATOM 669 O O . PRO A 1 83 ? -26.639 -18.999 30.529 1.00 76.88 83 PRO A O 1
ATOM 672 N N . ILE A 1 84 ? -25.982 -16.851 30.649 1.00 78.75 84 ILE A N 1
ATOM 673 C CA . ILE A 1 84 ? -26.150 -16.725 32.098 1.00 78.75 84 ILE A CA 1
ATOM 674 C C . ILE A 1 84 ? -27.410 -15.910 32.373 1.00 78.75 84 ILE A C 1
ATOM 676 O O . ILE A 1 84 ? -27.462 -14.705 32.109 1.00 78.75 84 ILE A O 1
ATOM 680 N N . ASP A 1 85 ? -28.414 -16.560 32.954 1.00 83.12 85 ASP A N 1
ATOM 681 C CA . ASP A 1 85 ? -29.600 -15.881 33.458 1.00 83.12 85 ASP A CA 1
ATOM 682 C C . ASP A 1 85 ? -29.268 -15.073 34.715 1.00 83.12 85 ASP A C 1
ATOM 684 O O . ASP A 1 85 ? -28.796 -15.593 35.721 1.00 83.12 85 ASP A O 1
ATOM 688 N N . LYS A 1 86 ? -29.579 -13.773 34.711 1.00 75.19 86 LYS A N 1
ATOM 689 C CA . LYS A 1 86 ? -29.316 -12.876 35.857 1.00 75.19 86 LYS A CA 1
ATOM 690 C C . LYS A 1 86 ? -30.010 -13.318 37.155 1.00 75.19 86 LYS A C 1
ATOM 692 O O . LYS A 1 86 ? -29.602 -12.899 38.237 1.00 75.19 86 LYS A O 1
ATOM 697 N N . ALA A 1 87 ? -31.052 -14.143 37.047 1.00 73.31 87 ALA A N 1
ATOM 698 C CA . ALA A 1 87 ? -31.761 -14.721 38.181 1.00 73.31 87 ALA A CA 1
ATOM 699 C C . ALA A 1 87 ? -30.929 -15.785 38.923 1.00 73.31 87 ALA A C 1
ATOM 701 O O . ALA A 1 87 ? -30.993 -15.840 40.149 1.00 73.31 87 ALA A O 1
ATOM 702 N N . SER A 1 88 ? -30.105 -16.574 38.221 1.00 67.88 88 SER A N 1
ATOM 703 C CA . SER A 1 88 ? -29.292 -17.636 38.838 1.00 67.88 88 SER A CA 1
ATOM 704 C C . SER A 1 88 ? -28.104 -17.087 39.637 1.00 67.88 88 SER A C 1
ATOM 706 O O . SER A 1 88 ? -27.666 -17.701 40.605 1.00 67.88 88 SER A O 1
ATOM 708 N N . LEU A 1 89 ? -27.643 -15.875 39.313 1.00 66.81 89 LEU A N 1
ATOM 709 C CA . LEU A 1 89 ? -26.563 -15.176 40.021 1.00 66.81 89 LEU A CA 1
ATOM 710 C C . LEU A 1 89 ? -26.977 -14.591 41.387 1.00 66.81 89 LEU A C 1
ATOM 712 O O . LEU A 1 89 ? -26.113 -14.176 42.157 1.00 66.81 89 LEU A O 1
ATOM 716 N N . ARG A 1 90 ? -28.278 -14.525 41.710 1.00 66.25 90 ARG A N 1
ATOM 717 C CA . ARG A 1 90 ? -28.784 -13.935 42.970 1.00 66.25 90 ARG A CA 1
ATOM 718 C C . ARG A 1 90 ? -29.044 -14.947 44.096 1.00 66.25 90 ARG A C 1
ATOM 720 O O . ARG A 1 90 ? -29.469 -14.535 45.169 1.00 66.25 90 ARG A O 1
ATOM 727 N N . GLY A 1 91 ? -28.774 -16.238 43.889 1.00 60.84 91 GLY A N 1
ATOM 728 C CA . GLY A 1 91 ? -29.149 -17.313 44.824 1.00 60.84 91 GLY A CA 1
ATOM 729 C C . GLY A 1 91 ? -28.240 -17.545 46.043 1.00 60.84 91 GLY A C 1
ATOM 730 O O . GLY A 1 91 ? -28.482 -18.484 46.789 1.00 60.84 91 GLY A O 1
ATOM 731 N N . GLY A 1 92 ? -27.196 -16.742 46.265 1.00 58.91 92 GLY A N 1
ATOM 732 C CA . GLY A 1 92 ? -26.166 -17.017 47.278 1.00 58.91 92 GLY A CA 1
ATOM 733 C C . GLY A 1 92 ? -26.165 -16.078 48.484 1.00 58.91 92 GLY A C 1
ATOM 734 O O . GLY A 1 92 ? -25.159 -15.417 48.723 1.00 58.91 92 GLY A O 1
ATOM 735 N N . LYS A 1 93 ? -27.261 -15.998 49.246 1.00 53.12 93 LYS A N 1
ATOM 736 C CA . LYS A 1 93 ? -27.233 -15.541 50.648 1.00 53.12 93 LYS A CA 1
ATOM 737 C C . LYS A 1 93 ? -28.247 -16.349 51.453 1.00 53.12 93 LYS A C 1
ATOM 739 O O . LYS A 1 93 ? -29.419 -15.993 51.488 1.00 53.12 93 LYS A O 1
ATOM 744 N N . GLN A 1 94 ? -27.779 -17.412 52.101 1.00 49.28 94 GLN A N 1
ATOM 745 C CA . GLN A 1 94 ? -28.473 -17.996 53.241 1.00 49.28 94 GLN A CA 1
ATOM 746 C C . GLN A 1 94 ? -27.621 -17.709 54.478 1.00 49.28 94 GLN A C 1
ATOM 748 O O . GLN A 1 94 ? -26.470 -18.129 54.577 1.00 49.28 94 GLN A O 1
ATOM 753 N N . THR A 1 95 ? -28.185 -16.850 55.313 1.00 41.31 95 THR A N 1
ATOM 754 C CA . THR A 1 95 ? -27.836 -16.537 56.697 1.00 41.31 95 THR A CA 1
ATOM 755 C C . THR A 1 95 ? -28.339 -17.637 57.634 1.00 41.31 95 THR A C 1
ATOM 757 O O . THR A 1 95 ? -29.366 -18.243 57.321 1.00 41.31 95 THR A O 1
ATOM 760 N N . ASP A 1 96 ? -27.644 -17.752 58.773 1.00 37.78 96 ASP A N 1
ATOM 761 C CA . ASP A 1 96 ? -27.814 -18.638 59.946 1.00 37.78 96 ASP A CA 1
ATOM 762 C C . ASP A 1 96 ? -27.389 -20.108 59.809 1.00 37.78 96 ASP A C 1
ATOM 764 O O . ASP A 1 96 ? -28.056 -20.893 59.099 1.00 37.78 96 ASP A O 1
#

Foldseek 3Di:
DPPDDDPLRVVLVVLLVVLVVVCVVQDDDPPDDGPDDPVVVVVSVVSNVVSVVVNCVVCVVVVNHPPPDDDDPPDDDPDDDDDDDPVVVPPPDDDD

Sequence (96 aa):
MTEELTKEERVLRMMKKVLTNVARDTHAKWGSAHPLSQETVEGIRDCLALIVARERELAEEHGRPMNMRPRFIDEPQKEVVVPIDKASLRGGKQTD